Protein AF-A0A2D6AU20-F1 (afdb_monomer_lite)

Radius of gyration: 19.6 Å; chains: 1; bounding box: 45×30×55 Å

Foldseek 3Di:
DKWKWWWFQDPVGIDIATHHPDDDPQWWFKDFPNHGAAIAHLPVCPALLNLLQVLCVLLVVDDPQRLQVVLCVPVVTDMDTGDDDDGHTPDMDIDDDDHHHDDCVSVVVSCVPLAALCVVCVPDQPPDCLCVDHNNVSSNSSNVSNLVNDDPVVNVVNCVVPPDDPRCPCVSPD

pLDDT: mean 92.2, std 5.06, range [63.0, 96.75]

Structure (mmCIF, N/CA/C/O backbone):
data_AF-A0A2D6AU20-F1
#
_entry.id   AF-A0A2D6AU20-F1
#
loop_
_atom_site.group_PDB
_atom_site.id
_atom_site.type_symbol
_atom_site.label_atom_id
_atom_site.label_alt_id
_atom_site.label_comp_id
_atom_site.label_asym_id
_atom_site.label_entity_id
_atom_site.label_seq_id
_atom_site.pdbx_PDB_ins_code
_atom_site.Cartn_x
_atom_site.Cartn_y
_atom_site.Cartn_z
_atom_site.occupancy
_atom_site.B_iso_or_equiv
_atom_site.auth_seq_id
_atom_site.auth_comp_id
_atom_site.auth_asym_id
_atom_site.auth_atom_id
_atom_site.pdbx_PDB_model_num
ATOM 1 N N . MET A 1 1 ? -1.955 -10.077 14.597 1.00 85.56 1 MET A N 1
ATOM 2 C CA . MET A 1 1 ? -1.128 -8.940 15.082 1.00 85.56 1 MET A CA 1
ATOM 3 C C . MET A 1 1 ? -1.717 -8.424 16.388 1.00 85.56 1 MET A C 1
ATOM 5 O O . MET A 1 1 ? -2.920 -8.537 16.599 1.00 85.56 1 MET A O 1
ATOM 9 N N . ASN A 1 2 ? -0.890 -7.884 17.284 1.00 91.31 2 ASN A N 1
ATOM 10 C CA . ASN A 1 2 ? -1.374 -7.278 18.524 1.00 91.31 2 ASN A CA 1
ATOM 11 C C . ASN A 1 2 ? -1.891 -5.861 18.268 1.00 91.31 2 ASN A C 1
ATOM 13 O O . ASN A 1 2 ? -1.165 -5.028 17.734 1.00 91.31 2 ASN A O 1
ATOM 17 N N . TYR A 1 3 ? -3.111 -5.572 18.712 1.00 93.00 3 TYR A N 1
ATOM 18 C CA . TYR A 1 3 ? -3.719 -4.246 18.642 1.00 93.00 3 TYR A CA 1
ATOM 19 C C . TYR A 1 3 ? -4.063 -3.739 20.037 1.00 93.00 3 TYR A C 1
ATOM 21 O O . TYR A 1 3 ? -4.306 -4.507 20.972 1.00 93.00 3 TYR A O 1
ATOM 29 N N . ARG A 1 4 ? -4.105 -2.417 20.190 1.00 93.81 4 ARG A N 1
ATOM 30 C CA . ARG A 1 4 ? -4.535 -1.770 21.425 1.00 93.81 4 ARG A CA 1
ATOM 31 C C . ARG A 1 4 ? -6.020 -1.445 21.329 1.00 93.81 4 ARG A C 1
ATOM 33 O O . ARG A 1 4 ? -6.425 -0.595 20.545 1.00 93.81 4 ARG A O 1
ATOM 40 N N . ILE A 1 5 ? -6.817 -2.063 22.191 1.00 94.44 5 ILE A N 1
ATOM 41 C CA . ILE A 1 5 ? -8.232 -1.732 22.365 1.00 94.44 5 ILE A CA 1
ATOM 42 C C . ILE A 1 5 ? -8.338 -0.751 23.528 1.00 94.44 5 ILE A C 1
ATOM 44 O O . ILE A 1 5 ? -7.941 -1.064 24.654 1.00 94.44 5 ILE A O 1
ATOM 48 N N . SER A 1 6 ? -8.840 0.449 23.253 1.00 94.12 6 SER A N 1
ATOM 49 C CA . SER A 1 6 ? -9.024 1.514 24.240 1.00 94.12 6 SER A CA 1
ATOM 50 C C . SER A 1 6 ? -10.496 1.900 24.331 1.00 94.12 6 SER A C 1
ATOM 52 O O . SER A 1 6 ? -11.136 2.145 23.312 1.00 94.12 6 SER A O 1
ATOM 54 N N . THR A 1 7 ? -11.029 1.989 25.548 1.00 95.75 7 THR A N 1
ATOM 55 C CA . THR A 1 7 ? -12.385 2.495 25.793 1.00 95.75 7 THR A CA 1
ATOM 56 C C . THR A 1 7 ? -12.295 3.940 26.266 1.00 95.75 7 THR A C 1
ATOM 58 O O . THR A 1 7 ? -11.591 4.231 27.236 1.00 95.75 7 THR A O 1
ATOM 61 N N . TYR A 1 8 ? -13.023 4.833 25.605 1.00 95.75 8 TYR A N 1
ATOM 62 C CA . TYR A 1 8 ? -13.099 6.257 25.918 1.00 95.75 8 TYR A CA 1
ATOM 63 C C . TYR A 1 8 ? -14.503 6.629 26.383 1.00 95.75 8 TYR A C 1
ATOM 65 O O . TYR A 1 8 ? -15.485 6.153 25.817 1.00 95.75 8 TYR A O 1
ATOM 73 N N . LEU A 1 9 ? -14.601 7.512 27.373 1.00 95.31 9 LEU A N 1
ATOM 74 C CA . LEU A 1 9 ? -15.821 8.250 27.673 1.00 95.31 9 LEU A CA 1
ATOM 75 C C . LEU A 1 9 ? -15.844 9.519 26.820 1.00 95.31 9 LEU A C 1
ATOM 77 O O . LEU A 1 9 ? -14.945 10.356 26.916 1.00 95.31 9 LEU A O 1
ATOM 81 N N . THR A 1 10 ? -16.866 9.648 25.985 1.00 93.38 10 THR A N 1
ATOM 82 C CA . THR A 1 10 ? -17.105 10.800 25.109 1.00 93.38 10 THR A CA 1
ATOM 83 C C . THR A 1 10 ? -18.430 11.464 25.483 1.00 93.38 10 THR A C 1
ATOM 85 O O . THR A 1 10 ? -19.200 10.912 26.271 1.00 93.38 10 THR A O 1
ATOM 88 N N . LEU A 1 11 ? -18.740 12.621 24.890 1.00 90.56 11 LEU A N 1
ATOM 89 C CA . LEU A 1 11 ? -20.033 13.291 25.099 1.00 90.56 11 LEU A CA 1
ATOM 90 C C . LEU A 1 11 ? -21.235 12.408 24.707 1.00 90.56 11 LEU A C 1
ATOM 92 O O . LEU A 1 11 ? -22.301 12.539 25.295 1.00 90.56 11 LEU A O 1
ATOM 96 N N . GLY A 1 12 ? -21.057 11.491 23.749 1.00 87.94 12 GLY A N 1
ATOM 97 C CA . GLY A 1 12 ? -22.089 10.554 23.290 1.00 87.94 12 GLY A CA 1
ATOM 98 C C . GLY A 1 12 ? -22.112 9.211 24.028 1.00 87.94 12 GLY A C 1
ATOM 99 O O . GLY A 1 12 ? -22.755 8.278 23.558 1.00 87.94 12 GLY A O 1
ATOM 100 N N . GLY A 1 13 ? -21.385 9.080 25.143 1.00 92.56 13 GLY A N 1
ATOM 101 C CA . GLY A 1 13 ? -21.242 7.829 25.888 1.00 92.56 13 GLY A CA 1
ATOM 102 C C . GLY A 1 13 ? -19.893 7.150 25.660 1.00 92.56 13 GLY A C 1
ATOM 103 O O . GLY A 1 13 ? -18.902 7.785 25.282 1.00 92.56 13 GLY A O 1
ATOM 104 N N . THR A 1 14 ? -19.821 5.850 25.942 1.00 93.62 14 THR A N 1
ATOM 105 C CA . THR A 1 14 ? -18.572 5.090 25.832 1.00 93.62 14 THR A CA 1
ATOM 106 C C . THR A 1 14 ? -18.330 4.598 24.414 1.00 93.62 14 THR A C 1
ATOM 108 O O . THR A 1 14 ? -19.202 3.969 23.821 1.00 93.62 14 THR A O 1
ATOM 111 N N . LYS A 1 15 ? -17.118 4.817 23.906 1.00 92.56 15 LYS A N 1
ATOM 112 C CA . LYS A 1 15 ? -16.676 4.371 22.584 1.00 92.56 15 LYS A CA 1
ATOM 113 C C . LYS A 1 15 ? -15.437 3.495 22.709 1.00 92.56 15 LYS A C 1
ATOM 115 O O . LYS A 1 15 ? -14.474 3.877 23.374 1.00 92.56 15 LYS A O 1
ATOM 120 N N . GLU A 1 16 ? -15.447 2.338 22.058 1.00 92.44 16 GLU A N 1
ATOM 121 C CA . GLU A 1 16 ? -14.259 1.497 21.909 1.00 92.44 16 GLU A CA 1
ATOM 122 C C . GLU A 1 16 ? -13.530 1.818 20.606 1.00 92.44 16 GLU A C 1
ATOM 124 O O . GLU A 1 16 ? -14.144 2.098 19.577 1.00 92.44 16 GLU A O 1
ATOM 129 N N . VAL A 1 17 ? -12.202 1.824 20.677 1.00 93.19 17 VAL A N 1
ATOM 130 C CA . VAL A 1 17 ? -11.310 2.189 19.579 1.00 93.19 17 VAL A CA 1
ATOM 131 C C . VAL A 1 17 ? -10.196 1.168 19.493 1.00 93.19 17 VAL A C 1
ATOM 133 O O . VAL A 1 17 ? -9.561 0.856 20.504 1.00 93.19 17 VAL A O 1
ATOM 136 N N . ILE A 1 18 ? -9.938 0.693 18.280 1.00 93.38 18 ILE A N 1
ATOM 137 C CA . ILE A 1 18 ? -8.789 -0.153 17.981 1.00 93.38 18 ILE A CA 1
ATOM 138 C C . ILE A 1 18 ? -7.702 0.744 17.402 1.00 93.38 18 ILE A C 1
ATOM 140 O O . ILE A 1 18 ? -7.940 1.467 16.441 1.00 93.38 18 ILE A O 1
ATOM 144 N N . SER A 1 19 ? -6.520 0.722 18.007 1.00 91.12 19 SER A N 1
ATOM 145 C CA . SER A 1 19 ? -5.350 1.451 17.532 1.00 91.12 19 SER A CA 1
ATOM 146 C C . SER A 1 19 ? -4.153 0.519 17.411 1.00 91.12 19 SER A C 1
ATOM 148 O O . SER A 1 19 ? -4.078 -0.525 18.068 1.00 91.12 19 SER A O 1
ATOM 150 N N . LEU A 1 20 ? -3.165 0.941 16.632 1.00 90.56 20 LEU A N 1
ATOM 151 C CA . LEU A 1 20 ? -1.862 0.293 16.619 1.00 90.56 20 LEU A CA 1
ATOM 152 C C . LEU A 1 20 ? -1.179 0.467 17.993 1.00 90.56 20 LEU A C 1
ATOM 154 O O . LEU A 1 20 ? -1.401 1.487 18.667 1.00 90.56 20 LEU A O 1
ATOM 158 N N . PRO A 1 21 ? -0.398 -0.521 18.472 1.00 83.12 21 PRO A N 1
ATOM 159 C CA . PRO A 1 21 ? 0.345 -0.393 19.726 1.00 83.12 21 PRO A CA 1
ATOM 160 C C . PRO A 1 21 ? 1.381 0.735 19.666 1.00 83.12 21 PRO A C 1
ATOM 162 O O . PRO A 1 21 ? 1.486 1.517 20.618 1.00 8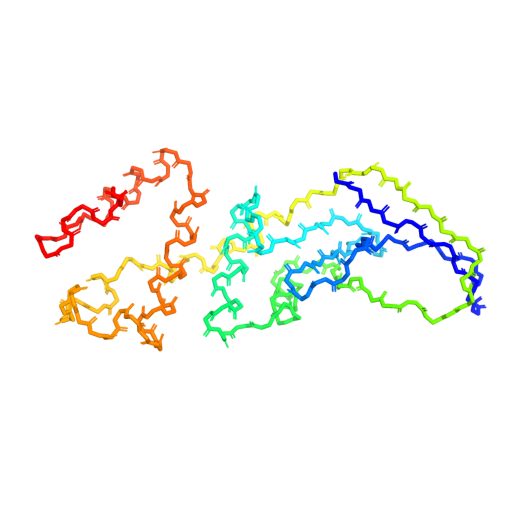3.12 21 PRO A O 1
ATOM 165 N N . ASN A 1 22 ? 2.066 0.845 18.529 1.00 79.44 22 ASN A N 1
ATOM 166 C CA . ASN A 1 22 ? 3.016 1.897 18.197 1.00 79.44 22 ASN A CA 1
ATOM 167 C C . ASN A 1 22 ? 2.491 2.623 16.956 1.00 79.44 22 ASN A C 1
ATOM 169 O O . ASN A 1 22 ? 2.086 1.975 15.997 1.00 79.44 22 ASN A O 1
ATOM 173 N N . SER A 1 23 ? 2.438 3.953 16.990 1.00 67.50 23 SER A N 1
ATOM 174 C CA . SER A 1 23 ? 2.043 4.748 15.828 1.00 67.50 23 SER A CA 1
ATOM 175 C C . SER A 1 23 ? 3.286 5.077 15.007 1.00 67.50 23 SER A C 1
ATOM 177 O O . SER A 1 23 ? 4.007 6.020 15.339 1.00 67.50 23 SER A O 1
ATOM 179 N N . THR A 1 24 ? 3.536 4.305 13.957 1.00 71.81 24 THR A N 1
ATOM 180 C CA . THR A 1 24 ? 4.553 4.620 12.948 1.00 71.81 24 THR A CA 1
ATOM 181 C C . THR A 1 24 ? 3.837 5.167 11.717 1.00 71.81 24 THR A C 1
ATOM 183 O O . THR A 1 24 ? 2.828 4.607 11.291 1.00 71.81 24 THR A O 1
ATOM 186 N N . TYR A 1 25 ? 4.319 6.279 11.156 1.00 79.88 25 TYR A N 1
ATOM 187 C CA . TYR A 1 25 ? 3.833 6.746 9.854 1.00 79.88 25 TYR A CA 1
ATOM 188 C C . TYR A 1 25 ? 4.104 5.650 8.821 1.00 79.88 25 TYR A C 1
ATOM 190 O O . TYR A 1 25 ? 5.251 5.244 8.717 1.00 79.88 25 TYR A O 1
ATOM 198 N N . GLY A 1 26 ? 3.087 5.152 8.114 1.00 87.88 26 GLY A N 1
ATOM 199 C CA . GLY A 1 26 ? 3.206 3.954 7.268 1.00 87.88 26 GLY A CA 1
ATOM 200 C C . GLY A 1 26 ? 2.285 2.794 7.672 1.00 87.88 26 GLY A C 1
ATOM 201 O O . GLY A 1 26 ? 2.199 1.789 6.966 1.00 87.88 26 GLY A O 1
ATOM 202 N N . GLU A 1 27 ? 1.563 2.928 8.785 1.00 92.56 27 GLU A N 1
ATOM 203 C CA . GLU A 1 27 ? 0.564 1.950 9.209 1.00 92.56 27 GLU A CA 1
ATOM 204 C C . GLU A 1 27 ? -0.762 2.621 9.570 1.00 92.56 27 GLU A C 1
ATOM 206 O O . GLU A 1 27 ? -0.802 3.610 10.310 1.00 92.56 27 GLU A O 1
ATOM 211 N N . TRP A 1 28 ? -1.869 2.063 9.075 1.00 94.00 28 TRP A N 1
ATOM 212 C CA . TRP A 1 28 ? -3.198 2.640 9.267 1.00 94.00 28 TRP A CA 1
ATOM 213 C C . TRP A 1 28 ? -4.272 1.583 9.463 1.00 94.00 28 TRP A C 1
ATOM 215 O O . TRP A 1 28 ? -4.310 0.560 8.784 1.00 94.00 28 TRP A O 1
ATOM 225 N N . ILE A 1 29 ? -5.217 1.877 10.353 1.00 94.69 29 ILE A N 1
ATOM 226 C CA . ILE A 1 29 ? -6.466 1.125 10.465 1.00 94.69 29 ILE A CA 1
ATOM 227 C C . ILE A 1 29 ? -7.531 1.877 9.670 1.00 94.69 29 ILE A C 1
ATOM 229 O O . ILE A 1 29 ? -7.796 3.052 9.932 1.00 94.69 29 ILE A O 1
ATOM 233 N N . VAL A 1 30 ? -8.156 1.191 8.719 1.00 95.81 30 VAL A N 1
ATOM 234 C CA . VAL A 1 30 ? -9.279 1.703 7.933 1.00 95.81 30 VAL A CA 1
ATOM 235 C C . VAL A 1 30 ? -10.573 1.158 8.514 1.00 95.81 30 VAL A C 1
ATOM 237 O O . VAL A 1 30 ? -10.733 -0.043 8.759 1.00 95.81 30 VAL A O 1
ATOM 240 N N . LEU A 1 31 ? -11.513 2.064 8.732 1.00 95.31 31 LEU A N 1
ATOM 241 C CA . LEU A 1 31 ? -12.837 1.761 9.236 1.00 95.31 31 LEU A CA 1
ATOM 242 C C . LEU A 1 31 ? -13.805 1.705 8.059 1.00 95.31 31 LEU A C 1
ATOM 244 O O . LEU A 1 31 ? -13.826 2.627 7.248 1.00 95.31 31 LEU A O 1
ATOM 248 N N . MET A 1 32 ? -14.624 0.662 8.008 1.00 94.12 32 MET A N 1
ATOM 249 C CA . MET A 1 32 ? -15.756 0.549 7.095 1.00 94.12 32 MET A CA 1
ATOM 250 C C . MET A 1 32 ? -17.039 0.608 7.912 1.00 94.12 32 MET A C 1
ATOM 252 O O . MET A 1 32 ? -17.186 -0.155 8.867 1.00 94.12 32 MET A O 1
ATOM 256 N N . ASN A 1 33 ? -17.964 1.500 7.548 1.00 92.25 33 ASN A N 1
ATOM 257 C CA . ASN A 1 33 ? -19.217 1.697 8.291 1.00 92.25 33 ASN A CA 1
ATOM 258 C C . ASN A 1 33 ? -18.970 1.840 9.804 1.00 92.25 33 ASN A C 1
ATOM 260 O O . ASN A 1 33 ? -19.551 1.130 10.620 1.00 92.25 33 ASN A O 1
ATOM 264 N N . GLU A 1 34 ? -18.046 2.729 10.168 1.00 88.19 34 GLU A N 1
ATOM 265 C CA . GLU A 1 34 ? -17.613 3.013 11.541 1.00 88.19 34 GLU A CA 1
ATOM 266 C C . GLU A 1 34 ? -16.774 1.936 12.252 1.00 88.19 34 GLU A C 1
ATOM 268 O O . GLU A 1 34 ? -16.180 2.257 13.286 1.00 88.19 34 GLU A O 1
ATOM 273 N N . LEU A 1 35 ? -16.663 0.722 11.706 1.00 90.50 35 LEU A N 1
ATOM 274 C CA . LEU A 1 35 ? -15.993 -0.415 12.341 1.00 90.50 35 LEU A CA 1
ATOM 275 C C . LEU A 1 35 ? -14.608 -0.690 11.736 1.00 90.50 35 LEU A C 1
ATOM 277 O O . LEU A 1 35 ? -14.471 -0.651 10.514 1.00 90.50 35 LEU A O 1
ATOM 281 N N . PRO A 1 36 ? -13.583 -1.019 12.548 1.00 93.38 36 PRO A N 1
ATOM 282 C CA . PRO A 1 36 ? -12.280 -1.453 12.049 1.00 93.38 36 PRO A CA 1
ATOM 283 C C . PRO A 1 36 ? -12.417 -2.648 11.119 1.00 93.38 36 PRO A C 1
ATOM 285 O O . PRO A 1 36 ? -12.935 -3.690 11.521 1.00 93.38 36 PRO A O 1
ATOM 288 N N . LYS A 1 37 ? -11.976 -2.474 9.873 1.00 95.50 37 LYS A N 1
ATOM 289 C CA . LYS A 1 37 ? -12.158 -3.482 8.832 1.00 95.50 37 LYS A CA 1
ATOM 290 C C . LYS A 1 37 ? -10.858 -3.853 8.145 1.00 95.50 37 LYS A C 1
ATOM 292 O O . LYS A 1 37 ? -10.635 -5.046 7.956 1.00 95.50 37 LYS A O 1
ATOM 297 N N . TYR A 1 38 ? -10.017 -2.867 7.831 1.00 95.62 38 TYR A N 1
ATOM 298 C CA . TYR A 1 38 ? -8.751 -3.116 7.151 1.00 95.62 38 TYR A CA 1
ATOM 299 C C . TYR A 1 38 ? -7.554 -2.559 7.906 1.00 95.62 38 TYR A C 1
ATOM 301 O O . TYR A 1 38 ? -7.660 -1.564 8.624 1.00 95.62 38 TYR A O 1
ATOM 309 N N . HIS A 1 39 ? -6.415 -3.210 7.728 1.00 94.12 39 HIS A N 1
ATOM 310 C CA . HIS A 1 39 ? -5.122 -2.774 8.221 1.00 94.12 39 HIS A CA 1
ATOM 311 C C . HIS A 1 39 ? -4.182 -2.624 7.030 1.00 94.12 39 HIS A C 1
ATOM 313 O O . HIS A 1 39 ? -4.006 -3.563 6.264 1.00 94.12 39 HIS A O 1
ATOM 319 N N . ILE A 1 40 ? -3.621 -1.432 6.869 1.00 94.31 40 ILE A N 1
ATOM 320 C CA . ILE A 1 40 ? -2.636 -1.114 5.840 1.00 94.31 40 ILE A CA 1
ATOM 321 C C . ILE A 1 40 ? -1.280 -1.031 6.526 1.00 94.31 40 ILE A C 1
ATOM 323 O O . ILE A 1 40 ? -1.152 -0.290 7.503 1.00 94.31 40 ILE A O 1
ATOM 327 N N . ASN A 1 41 ? -0.287 -1.750 6.007 1.00 92.62 41 ASN A N 1
ATOM 328 C CA . ASN A 1 41 ? 1.091 -1.697 6.495 1.00 92.62 41 ASN A CA 1
ATOM 329 C C . ASN A 1 41 ? 2.070 -1.674 5.315 1.00 92.62 41 ASN A C 1
ATOM 331 O O . ASN A 1 41 ? 2.339 -2.704 4.693 1.00 92.62 41 ASN A O 1
ATOM 335 N N . VAL A 1 42 ? 2.635 -0.497 5.027 1.00 92.00 42 VAL A N 1
ATOM 336 C CA . VAL A 1 42 ? 3.556 -0.327 3.890 1.00 92.00 42 VAL A CA 1
ATOM 337 C C . VAL A 1 42 ? 4.984 -0.808 4.175 1.00 92.00 42 VAL A C 1
ATOM 339 O O . VAL A 1 42 ? 5.808 -0.823 3.267 1.00 92.00 42 VAL A O 1
ATOM 342 N N . PHE A 1 43 ? 5.301 -1.230 5.401 1.00 87.00 43 PHE A N 1
ATOM 343 C CA . PHE A 1 43 ? 6.638 -1.707 5.769 1.00 87.00 43 PHE A CA 1
ATOM 344 C C . PHE A 1 43 ? 6.803 -3.209 5.575 1.00 87.00 43 PHE A C 1
ATOM 346 O O . PHE A 1 43 ? 7.788 -3.650 4.988 1.00 87.00 43 PHE A O 1
ATOM 353 N N . GLU A 1 44 ? 5.841 -3.992 6.063 1.00 80.81 44 GLU A N 1
ATOM 354 C CA . GLU A 1 44 ? 5.871 -5.452 5.941 1.00 80.81 44 GLU A CA 1
ATOM 355 C C . GLU A 1 44 ? 5.336 -5.916 4.577 1.00 80.81 44 GLU A C 1
ATOM 357 O O . GLU A 1 44 ? 5.655 -7.020 4.138 1.00 80.81 44 GLU A O 1
ATOM 362 N N . THR A 1 45 ? 4.564 -5.068 3.874 1.00 71.88 45 THR A N 1
ATOM 363 C CA . THR A 1 45 ? 3.944 -5.362 2.564 1.00 71.88 45 THR A CA 1
ATOM 364 C C . THR A 1 45 ? 3.320 -6.760 2.520 1.00 71.88 45 THR A C 1
ATOM 366 O O . THR A 1 45 ? 3.597 -7.565 1.635 1.00 71.88 45 THR A O 1
ATOM 369 N N . ALA A 1 46 ? 2.479 -7.065 3.513 1.00 75.19 46 ALA A N 1
ATOM 370 C CA . ALA A 1 46 ? 1.875 -8.387 3.686 1.00 75.19 46 ALA A CA 1
ATOM 371 C C . ALA A 1 46 ? 0.847 -8.739 2.590 1.00 75.19 46 ALA A C 1
ATOM 373 O O . ALA A 1 46 ? 0.387 -9.880 2.507 1.00 75.19 46 ALA A O 1
ATOM 374 N N . SER A 1 47 ? 0.469 -7.770 1.751 1.00 91.62 47 SER A N 1
ATOM 375 C CA . SER A 1 47 ? -0.480 -7.935 0.654 1.00 91.62 47 SER A CA 1
ATOM 376 C C . SER A 1 47 ? -0.104 -7.112 -0.583 1.00 91.62 47 SER A C 1
ATOM 378 O O . SER A 1 47 ? 0.623 -6.121 -0.504 1.00 91.62 47 SER A O 1
ATOM 380 N N . LYS A 1 48 ? -0.677 -7.477 -1.738 1.00 93.56 48 LYS A N 1
ATOM 381 C CA . LYS A 1 48 ? -0.587 -6.679 -2.977 1.00 93.56 48 LYS A CA 1
ATOM 382 C C . LYS A 1 48 ? -1.082 -5.251 -2.796 1.00 93.56 48 LYS A C 1
ATOM 384 O O . LYS A 1 48 ? -0.506 -4.318 -3.341 1.00 93.56 48 LYS A O 1
ATOM 389 N N . SER A 1 49 ? -2.141 -5.087 -2.013 1.00 95.31 49 SER A N 1
ATOM 390 C CA . SER A 1 49 ? -2.704 -3.780 -1.698 1.00 95.31 49 SER A CA 1
ATOM 391 C C . SER A 1 49 ? -1.703 -2.908 -0.952 1.00 95.31 49 SER A C 1
ATOM 393 O O . SER A 1 49 ? -1.515 -1.753 -1.321 1.00 95.31 49 SER A O 1
ATOM 395 N N . ASP A 1 50 ? -1.015 -3.469 0.045 1.00 95.25 50 ASP A N 1
ATOM 396 C CA . ASP A 1 50 ? 0.026 -2.751 0.784 1.00 95.25 50 ASP A CA 1
ATOM 397 C C . ASP A 1 50 ? 1.185 -2.346 -0.133 1.00 95.25 50 ASP A C 1
ATOM 399 O O . ASP A 1 50 ? 1.683 -1.229 -0.028 1.00 95.25 50 ASP A O 1
ATOM 403 N N . ALA A 1 51 ? 1.581 -3.220 -1.064 1.00 94.69 51 ALA A N 1
ATOM 404 C CA . ALA A 1 51 ? 2.633 -2.927 -2.034 1.00 94.69 51 ALA A CA 1
ATOM 405 C C . ALA A 1 51 ? 2.255 -1.790 -3.003 1.00 94.69 51 ALA A C 1
ATOM 407 O O . ALA A 1 51 ? 3.079 -0.914 -3.270 1.00 94.69 51 ALA A O 1
ATOM 408 N N . ILE A 1 52 ? 1.007 -1.758 -3.485 1.00 94.94 52 ILE A N 1
ATOM 409 C CA . ILE A 1 52 ? 0.502 -0.656 -4.320 1.00 94.94 52 ILE A CA 1
ATOM 410 C C . ILE A 1 52 ? 0.478 0.647 -3.525 1.00 94.94 52 ILE A C 1
ATOM 412 O O . ILE A 1 52 ? 1.012 1.656 -3.983 1.00 94.94 52 ILE A O 1
ATOM 416 N N . ILE A 1 53 ? -0.108 0.627 -2.324 1.00 95.69 53 ILE A N 1
ATOM 417 C CA . ILE A 1 53 ? -0.210 1.816 -1.470 1.00 95.69 53 ILE A CA 1
ATOM 418 C C . ILE A 1 53 ? 1.184 2.350 -1.136 1.00 95.69 53 ILE A C 1
ATOM 420 O O . ILE A 1 53 ? 1.405 3.557 -1.204 1.00 95.69 53 ILE A O 1
ATOM 424 N N . ARG A 1 54 ? 2.141 1.463 -0.840 1.00 94.88 54 ARG A N 1
ATOM 425 C CA . ARG A 1 54 ? 3.543 1.832 -0.635 1.00 94.88 54 ARG A CA 1
ATOM 426 C C . ARG A 1 54 ? 4.104 2.575 -1.843 1.00 94.88 54 ARG A C 1
ATOM 428 O O . ARG A 1 54 ? 4.624 3.671 -1.676 1.00 94.88 54 ARG A O 1
ATOM 435 N N . GLY A 1 55 ? 3.964 2.015 -3.046 1.00 93.38 55 GLY A N 1
ATOM 436 C CA . GLY A 1 55 ? 4.455 2.642 -4.276 1.00 93.38 55 GLY A CA 1
ATOM 437 C C . GLY A 1 55 ? 3.837 4.019 -4.546 1.00 93.38 55 GLY A C 1
ATOM 438 O O . GLY A 1 55 ? 4.545 4.943 -4.942 1.00 93.38 55 GLY A O 1
ATOM 439 N N . LEU A 1 56 ? 2.539 4.190 -4.281 1.00 93.69 56 LEU A N 1
ATOM 440 C CA . LEU A 1 56 ? 1.838 5.475 -4.435 1.00 93.69 56 LEU A CA 1
ATOM 441 C C . LEU A 1 56 ? 2.299 6.533 -3.420 1.00 93.69 56 LEU A C 1
ATOM 443 O O . LEU A 1 56 ? 2.412 7.710 -3.760 1.00 93.69 56 LEU A O 1
ATOM 447 N N . ILE A 1 57 ? 2.574 6.123 -2.179 1.00 93.88 57 ILE A N 1
ATOM 448 C CA . ILE A 1 57 ? 3.044 7.031 -1.125 1.00 93.88 57 ILE A CA 1
ATOM 449 C C . ILE A 1 57 ? 4.517 7.399 -1.336 1.00 93.88 57 ILE A C 1
ATOM 451 O O . ILE A 1 57 ? 4.873 8.572 -1.254 1.00 93.88 57 ILE A O 1
ATOM 455 N N . GLU A 1 58 ? 5.382 6.424 -1.629 1.00 91.62 58 GLU A N 1
ATOM 456 C CA . GLU A 1 58 ? 6.825 6.656 -1.790 1.00 91.62 58 GLU A CA 1
ATOM 457 C C . GLU A 1 58 ? 7.175 7.427 -3.070 1.00 91.62 58 GLU A C 1
ATOM 459 O O . GLU A 1 58 ? 8.140 8.192 -3.081 1.00 91.62 58 GLU A O 1
ATOM 464 N N . SER A 1 59 ? 6.369 7.298 -4.129 1.00 87.31 59 SER A N 1
ATOM 465 C CA . SER A 1 59 ? 6.489 8.155 -5.319 1.00 87.31 59 SER A CA 1
ATOM 466 C C . SER A 1 59 ? 6.110 9.616 -5.047 1.00 87.31 59 SER A C 1
ATOM 468 O O . SER A 1 59 ? 6.444 10.499 -5.834 1.00 87.31 59 SER A O 1
ATOM 470 N N . GLY A 1 60 ? 5.430 9.898 -3.929 1.00 85.94 60 GLY A N 1
ATOM 471 C CA . GLY A 1 60 ? 4.892 11.220 -3.618 1.00 85.94 60 GLY A CA 1
ATOM 472 C C . GLY A 1 60 ? 3.673 11.602 -4.464 1.00 85.94 60 GLY A C 1
ATOM 473 O O . GLY A 1 60 ? 3.228 12.747 -4.390 1.00 85.94 60 GLY A O 1
ATOM 474 N N . GLU A 1 61 ? 3.124 10.669 -5.250 1.00 84.69 61 GLU A N 1
ATOM 475 C CA . GLU A 1 61 ? 1.926 10.888 -6.067 1.00 84.69 61 GLU A CA 1
ATOM 476 C C . GLU A 1 61 ? 0.678 11.063 -5.196 1.00 84.69 61 GLU A C 1
ATOM 478 O O . GLU A 1 61 ? -0.196 11.878 -5.502 1.00 84.69 61 GLU A O 1
ATOM 483 N N . MET A 1 62 ? 0.590 10.307 -4.097 1.00 92.25 62 MET A N 1
ATOM 484 C CA . MET A 1 62 ? -0.590 10.291 -3.241 1.00 92.25 62 MET A CA 1
ATOM 485 C C . MET A 1 62 ? -0.243 10.250 -1.757 1.00 92.25 62 MET A C 1
ATOM 487 O O . MET A 1 62 ? 0.746 9.661 -1.332 1.00 92.25 62 MET A O 1
ATOM 491 N N . THR A 1 63 ? -1.129 10.814 -0.939 1.00 95.38 63 THR A N 1
ATOM 492 C CA . THR A 1 63 ? -1.176 10.509 0.494 1.00 95.38 63 THR A CA 1
ATOM 493 C C . THR A 1 63 ? -2.196 9.407 0.755 1.00 95.38 63 THR A C 1
ATOM 495 O O . THR A 1 63 ? -3.089 9.159 -0.062 1.00 95.38 63 THR A O 1
ATOM 498 N N . ILE A 1 64 ? -2.120 8.771 1.924 1.00 95.06 64 ILE A N 1
ATOM 499 C CA . ILE A 1 64 ? -3.114 7.775 2.328 1.00 95.06 64 ILE A CA 1
ATOM 500 C C . ILE A 1 64 ? -4.538 8.358 2.361 1.00 95.06 64 ILE A C 1
ATOM 502 O O . ILE A 1 64 ? -5.494 7.686 1.982 1.00 95.06 64 ILE A O 1
ATOM 506 N N . GLU A 1 65 ? -4.699 9.624 2.752 1.00 95.31 65 GLU A N 1
ATOM 507 C CA . GLU A 1 65 ? -5.989 10.318 2.754 1.00 95.31 65 GLU A CA 1
ATOM 508 C C . GLU A 1 65 ? -6.554 10.461 1.337 1.00 95.31 65 GLU A C 1
ATOM 510 O O . GLU A 1 65 ? -7.750 10.233 1.130 1.00 95.31 65 GLU A O 1
ATOM 515 N N . ASN A 1 66 ? -5.701 10.789 0.360 1.00 96.19 66 ASN A N 1
ATOM 516 C CA . ASN A 1 66 ? -6.101 10.884 -1.041 1.00 96.19 66 ASN A CA 1
ATOM 517 C C . ASN A 1 66 ? -6.517 9.512 -1.583 1.00 96.19 66 ASN A C 1
ATOM 519 O O . ASN A 1 66 ? -7.587 9.411 -2.176 1.00 96.19 66 ASN A O 1
ATOM 523 N N . ILE A 1 67 ? -5.745 8.454 -1.299 1.00 96.19 67 ILE A N 1
ATOM 524 C CA . ILE A 1 67 ? -6.070 7.075 -1.710 1.00 96.19 67 ILE A CA 1
ATOM 525 C C . ILE A 1 67 ? -7.449 6.667 -1.175 1.00 96.19 67 ILE A C 1
ATOM 527 O O . ILE A 1 67 ? -8.313 6.223 -1.928 1.00 96.19 67 ILE A O 1
ATOM 531 N N . ILE A 1 68 ? -7.704 6.864 0.124 1.00 96.75 68 ILE A N 1
ATOM 532 C CA . ILE A 1 68 ? -9.005 6.530 0.723 1.00 96.75 68 ILE A CA 1
ATOM 533 C C . ILE A 1 68 ? -10.138 7.356 0.099 1.00 96.75 68 ILE A C 1
ATOM 535 O O . ILE A 1 68 ? -11.215 6.819 -0.161 1.00 96.75 68 ILE A O 1
ATOM 539 N N . THR A 1 69 ? -9.904 8.641 -0.173 1.00 95.75 69 THR A N 1
ATOM 540 C CA . THR A 1 69 ? -10.897 9.528 -0.799 1.00 95.75 69 THR A CA 1
ATOM 541 C C . THR A 1 69 ? -11.260 9.074 -2.214 1.00 95.75 69 THR A C 1
ATOM 543 O O . THR A 1 69 ? -12.441 9.064 -2.570 1.00 95.75 69 THR A O 1
ATOM 546 N N . GLU A 1 70 ? -10.276 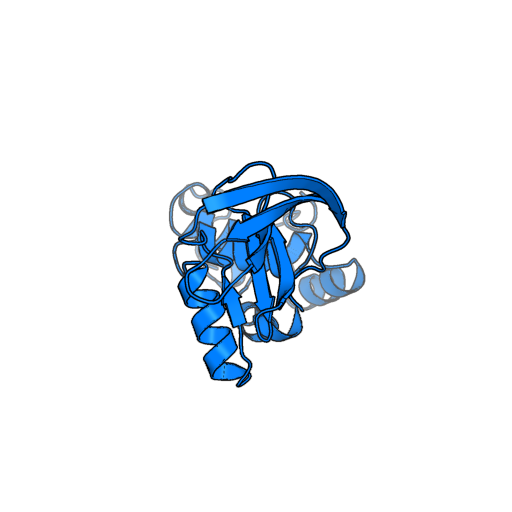8.666 -3.017 1.00 94.75 70 GLU A N 1
ATOM 547 C CA . GLU A 1 70 ? -10.520 8.157 -4.369 1.00 94.75 70 GLU A CA 1
ATOM 548 C C . GLU A 1 70 ? -11.306 6.845 -4.356 1.00 94.75 70 GLU A C 1
ATOM 550 O O . GLU A 1 70 ? -12.293 6.726 -5.084 1.00 94.75 70 GLU A O 1
ATOM 555 N N . ILE A 1 71 ? -10.961 5.914 -3.462 1.00 94.94 71 ILE A N 1
ATOM 556 C CA . ILE A 1 71 ? -11.689 4.645 -3.308 1.00 94.94 71 ILE A CA 1
ATOM 557 C C . ILE A 1 71 ? -13.157 4.893 -2.930 1.00 94.94 71 ILE A C 1
ATOM 559 O O . ILE A 1 71 ? -14.060 4.304 -3.523 1.00 94.94 71 ILE A O 1
ATOM 563 N N . ILE A 1 72 ? -13.421 5.790 -1.970 1.00 95.06 72 ILE A N 1
ATOM 564 C CA . ILE A 1 72 ? -14.792 6.159 -1.570 1.00 95.06 72 ILE A CA 1
ATOM 565 C C . ILE A 1 72 ? -15.587 6.674 -2.774 1.00 95.06 72 ILE A C 1
ATOM 567 O O . ILE A 1 72 ? -16.744 6.293 -2.960 1.00 95.06 72 ILE A O 1
ATOM 571 N N . LYS A 1 73 ? -14.967 7.527 -3.597 1.00 93.25 73 LYS A N 1
ATOM 572 C CA . LYS A 1 73 ? -15.594 8.127 -4.779 1.00 93.25 73 LYS A CA 1
ATOM 573 C C . LYS A 1 73 ? -15.915 7.092 -5.859 1.00 93.25 73 LYS A C 1
ATOM 575 O O . LYS A 1 73 ? -16.964 7.195 -6.487 1.00 93.25 73 LYS A O 1
ATOM 580 N N . GLN A 1 74 ? -15.015 6.142 -6.098 1.00 91.56 74 GLN A N 1
ATOM 581 C CA . GLN A 1 74 ? -15.167 5.135 -7.150 1.00 91.56 74 GLN A CA 1
ATOM 582 C C . GLN A 1 74 ? -16.196 4.062 -6.783 1.00 91.56 74 GLN A C 1
ATOM 584 O O . GLN A 1 74 ? -17.041 3.708 -7.600 1.00 91.56 74 GLN A O 1
ATOM 589 N N . GLU A 1 75 ? -16.148 3.575 -5.544 1.00 90.81 75 GLU A N 1
ATOM 590 C CA . GLU A 1 75 ? -16.886 2.377 -5.122 1.00 90.81 75 GLU A CA 1
ATOM 591 C C . GLU A 1 75 ? -18.176 2.706 -4.355 1.00 90.81 75 GLU A C 1
ATOM 593 O O . GLU A 1 75 ? -18.959 1.813 -4.036 1.00 90.81 75 GLU A O 1
ATOM 598 N N . ASN A 1 76 ? -18.421 3.989 -4.060 1.00 89.69 76 ASN A N 1
ATOM 599 C CA . ASN A 1 76 ? -19.572 4.462 -3.285 1.00 89.69 76 ASN A CA 1
ATOM 600 C C . ASN A 1 76 ? -19.717 3.732 -1.930 1.00 89.69 76 ASN A C 1
ATOM 602 O O . ASN A 1 76 ? -20.806 3.317 -1.524 1.00 89.69 76 ASN A O 1
ATOM 606 N N . ILE A 1 7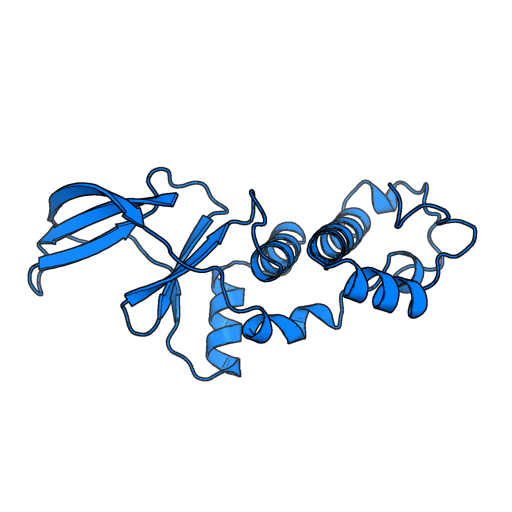7 ? -18.593 3.561 -1.229 1.00 91.75 77 ILE A N 1
ATOM 607 C CA . ILE A 1 77 ? -18.501 2.899 0.080 1.00 91.75 77 ILE A CA 1
ATOM 608 C C . ILE A 1 77 ? -18.120 3.888 1.185 1.00 91.75 77 ILE A C 1
ATOM 610 O O . ILE A 1 77 ? -17.449 4.887 0.944 1.00 91.75 77 ILE A O 1
ATOM 614 N N . SER A 1 78 ? -18.507 3.594 2.429 1.00 92.75 78 SER A N 1
ATOM 615 C CA . SER A 1 78 ? -18.104 4.391 3.592 1.00 92.75 78 SER A CA 1
ATOM 616 C C . SER A 1 78 ? -16.794 3.864 4.172 1.00 92.75 78 SER A C 1
ATOM 618 O O . SER A 1 78 ? -16.789 2.858 4.888 1.00 92.75 78 SER A O 1
ATOM 620 N N . LEU A 1 79 ? -15.693 4.556 3.870 1.00 95.62 79 LEU A N 1
ATOM 621 C CA . LEU A 1 79 ? -14.384 4.328 4.479 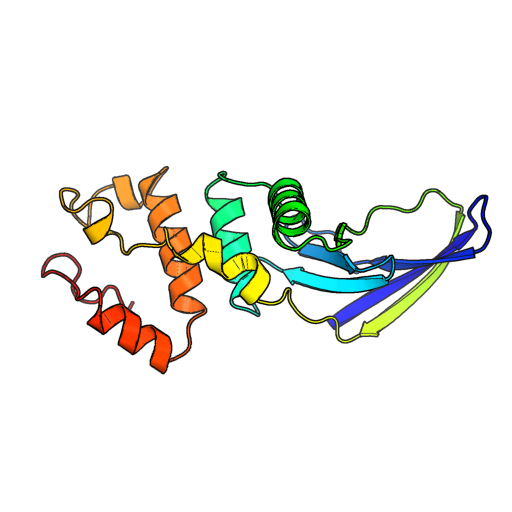1.00 95.62 79 LEU A CA 1
ATOM 622 C C . LEU A 1 79 ? -13.908 5.564 5.241 1.00 95.62 79 LEU A C 1
ATOM 624 O O . LEU A 1 79 ? -14.279 6.694 4.930 1.00 95.62 79 LEU A O 1
ATOM 628 N N . ARG A 1 80 ? -13.055 5.350 6.239 1.00 94.94 80 ARG A N 1
ATOM 629 C CA . ARG A 1 80 ? -12.307 6.419 6.914 1.00 94.94 80 ARG A CA 1
ATOM 630 C C . ARG A 1 80 ? -11.057 5.868 7.579 1.00 94.94 80 ARG A C 1
ATOM 632 O O . ARG A 1 80 ? -11.037 4.716 8.008 1.00 94.94 80 ARG A O 1
ATOM 639 N N . LEU A 1 81 ? -10.050 6.712 7.751 1.00 94.31 81 LEU A N 1
ATOM 640 C CA . LEU A 1 81 ? -8.905 6.385 8.592 1.00 94.31 81 LEU A CA 1
ATOM 641 C C . LEU A 1 81 ? -9.291 6.488 10.069 1.00 94.31 81 LEU A C 1
ATOM 643 O O . LEU A 1 81 ? -10.009 7.400 10.485 1.00 94.31 81 LEU A O 1
ATOM 647 N N . GLN A 1 82 ? -8.817 5.538 10.869 1.00 92.19 82 GLN A N 1
ATOM 648 C CA . GLN A 1 82 ? -8.950 5.591 12.316 1.00 92.19 82 GLN A CA 1
ATOM 649 C C . GLN A 1 82 ? -8.196 6.813 12.848 1.00 92.19 82 GLN A C 1
ATOM 651 O O . GLN A 1 82 ? -6.976 6.905 12.738 1.00 92.19 82 GLN A O 1
ATOM 656 N N . SER A 1 83 ? -8.927 7.731 13.472 1.00 86.31 83 SER A N 1
ATOM 657 C CA . SER A 1 83 ? -8.372 8.926 14.105 1.00 86.31 83 SER A CA 1
ATOM 658 C C . SER A 1 83 ? -8.341 8.801 15.627 1.00 86.31 83 SER A C 1
ATOM 660 O O . SER A 1 83 ? -8.903 7.870 16.223 1.00 86.31 83 SER A O 1
ATOM 662 N N . THR A 1 84 ? -7.665 9.751 16.270 1.00 82.06 84 THR A N 1
ATOM 663 C CA . THR A 1 84 ? -7.703 9.906 17.722 1.00 82.06 84 THR A CA 1
ATOM 664 C C . THR A 1 84 ? -9.117 10.261 18.177 1.00 82.06 84 THR A C 1
ATOM 666 O O . THR A 1 84 ? -9.840 11.022 17.534 1.00 82.06 84 THR A O 1
ATOM 669 N N . VAL A 1 85 ? -9.534 9.690 19.307 1.00 86.38 85 VAL A N 1
ATOM 670 C CA . VAL A 1 85 ? -10.835 9.999 19.902 1.00 86.38 85 VAL A CA 1
ATOM 671 C C . VAL A 1 85 ? -10.678 11.093 20.941 1.00 86.38 85 VAL A C 1
ATOM 673 O O . VAL A 1 85 ? -9.867 10.979 21.858 1.00 86.38 85 VAL A O 1
ATOM 676 N N . ASN A 1 86 ? -11.497 12.135 20.807 1.00 86.81 86 ASN A N 1
ATOM 677 C CA . ASN A 1 86 ? -11.625 13.174 21.814 1.00 86.81 86 ASN A CA 1
ATOM 678 C C . ASN A 1 86 ? -12.507 12.665 22.967 1.00 86.81 86 ASN A C 1
ATOM 680 O O . ASN A 1 86 ? -13.719 12.501 22.811 1.00 86.81 86 ASN A O 1
ATOM 684 N N . GLY A 1 87 ? -11.891 12.357 24.106 1.00 90.81 87 GLY A N 1
ATOM 685 C CA . GLY A 1 87 ? -12.573 11.823 25.281 1.00 90.81 87 GLY A CA 1
ATOM 686 C C . GLY A 1 87 ? -11.602 11.365 26.366 1.00 90.81 87 GLY A C 1
ATOM 687 O O . GLY A 1 87 ? -10.388 11.320 26.165 1.00 90.81 87 GLY A O 1
ATOM 688 N N . ILE A 1 88 ? -12.141 10.991 27.525 1.00 93.69 88 ILE A N 1
ATOM 689 C CA . ILE A 1 88 ? -11.342 10.496 28.652 1.00 93.69 88 ILE A CA 1
ATOM 690 C C . ILE A 1 88 ? -11.120 8.997 28.468 1.00 93.69 88 ILE A C 1
ATOM 692 O O . ILE A 1 88 ? -12.076 8.221 28.423 1.00 93.69 88 ILE A O 1
ATOM 696 N N . LYS A 1 89 ? -9.859 8.572 28.368 1.00 95.56 89 LYS A N 1
ATOM 697 C CA . LYS A 1 89 ? -9.514 7.151 28.279 1.00 95.56 89 LYS A CA 1
ATOM 698 C C . LYS A 1 89 ? -9.810 6.460 29.612 1.00 95.56 89 LYS A C 1
ATOM 700 O O . LYS A 1 89 ? -9.182 6.770 30.616 1.00 95.56 89 LYS A O 1
ATOM 705 N N . LEU A 1 90 ? -10.742 5.510 29.605 1.00 95.94 90 LEU A N 1
ATOM 706 C CA . LEU A 1 90 ? -11.149 4.758 30.795 1.00 95.94 90 LEU A CA 1
ATOM 707 C C . LEU A 1 90 ? -10.276 3.522 31.016 1.00 95.94 90 LEU A C 1
ATOM 709 O O . LEU A 1 90 ? -9.854 3.240 32.132 1.00 95.94 90 LEU A O 1
ATOM 713 N N . LYS A 1 91 ? -10.019 2.761 29.945 1.00 95.75 91 LYS A N 1
ATOM 714 C CA . LYS A 1 91 ? -9.221 1.528 29.992 1.00 95.75 91 LYS A CA 1
ATOM 715 C C . LYS A 1 91 ? -8.528 1.249 28.665 1.00 95.75 91 LYS A C 1
ATOM 717 O O . LYS A 1 91 ? -8.938 1.742 27.614 1.00 95.75 91 LYS A O 1
ATOM 722 N N . SER A 1 92 ? -7.473 0.443 28.729 1.00 94.69 92 SER A N 1
ATOM 723 C CA . SER A 1 92 ? -6.720 -0.050 27.577 1.00 94.69 92 SER A CA 1
ATOM 724 C C . SER A 1 92 ? -6.346 -1.506 27.796 1.00 94.69 92 SER A C 1
ATOM 726 O O . SER A 1 92 ? -5.931 -1.857 28.896 1.00 94.69 92 SER A O 1
ATOM 728 N N . LYS A 1 93 ? -6.391 -2.316 26.742 1.00 95.81 93 LYS A N 1
ATOM 729 C CA . LYS A 1 93 ? -5.758 -3.638 26.716 1.00 95.81 93 LYS A CA 1
ATOM 730 C C . LYS A 1 93 ? -5.073 -3.877 25.378 1.00 95.81 93 LYS A C 1
ATOM 732 O O . LYS A 1 93 ? -5.485 -3.309 24.368 1.00 95.81 93 LYS A O 1
ATOM 737 N N . ILE A 1 94 ? -4.031 -4.699 25.389 1.00 96.00 94 ILE A N 1
ATOM 738 C CA . ILE A 1 94 ? -3.465 -5.270 24.167 1.00 96.00 94 ILE A CA 1
ATOM 739 C C . ILE A 1 94 ? -4.187 -6.589 23.923 1.00 96.00 94 ILE A C 1
ATOM 741 O O . ILE A 1 94 ? -4.386 -7.366 24.855 1.00 96.00 94 ILE A O 1
ATOM 745 N N . GLN A 1 95 ? -4.620 -6.803 22.690 1.00 94.38 95 GLN A N 1
ATOM 746 C CA . GLN A 1 95 ? -5.285 -8.023 22.277 1.00 94.38 95 GLN A CA 1
ATOM 747 C C . GLN A 1 95 ? -4.831 -8.392 20.870 1.00 94.38 95 GLN A C 1
ATOM 749 O O . GLN A 1 95 ? -4.741 -7.532 19.993 1.00 94.38 95 GLN A O 1
ATOM 754 N N . GLU A 1 96 ? -4.569 -9.674 20.660 1.00 94.00 96 GLU A N 1
ATOM 755 C CA . GLU A 1 96 ? -4.338 -10.204 19.328 1.00 94.00 96 GLU A CA 1
ATOM 756 C C . GLU A 1 96 ? -5.650 -10.208 18.542 1.00 94.00 96 GLU A C 1
ATOM 758 O O . GLU A 1 96 ? -6.664 -10.736 19.004 1.00 94.00 96 GLU A O 1
ATOM 763 N N . LEU A 1 97 ? -5.630 -9.578 17.368 1.00 91.38 97 LEU A N 1
ATOM 764 C CA . LEU A 1 97 ? -6.743 -9.566 16.427 1.00 91.38 97 LEU A CA 1
ATOM 765 C C . LEU A 1 97 ? -6.224 -9.877 15.021 1.00 91.38 97 LEU A C 1
ATOM 767 O O . LEU A 1 97 ? -5.044 -9.673 14.702 1.00 91.38 97 LEU A O 1
ATOM 771 N N . THR A 1 98 ? -7.148 -10.314 14.175 1.00 91.19 98 THR A N 1
ATOM 772 C CA . THR A 1 98 ? -6.944 -10.423 12.733 1.00 91.19 98 THR A CA 1
ATOM 773 C C . THR A 1 98 ? -7.754 -9.321 12.073 1.00 91.19 98 THR A C 1
ATOM 775 O O . THR A 1 98 ? -8.982 -9.353 12.097 1.00 91.19 98 THR A O 1
ATOM 778 N N . ILE A 1 99 ? -7.059 -8.326 11.529 1.00 92.62 99 ILE A N 1
ATOM 779 C CA . ILE A 1 99 ? -7.640 -7.306 10.660 1.00 92.62 99 ILE A CA 1
ATOM 780 C C . ILE A 1 99 ? -7.037 -7.545 9.282 1.00 92.62 99 ILE A C 1
ATOM 782 O O . ILE A 1 99 ? -5.819 -7.654 9.151 1.00 92.62 99 ILE A O 1
ATOM 786 N N . GLU A 1 100 ? -7.893 -7.698 8.282 1.00 93.75 100 GLU A N 1
ATOM 787 C CA . GLU A 1 100 ? -7.476 -8.061 6.929 1.00 93.75 100 GLU A CA 1
ATOM 788 C C . GLU A 1 100 ? -6.808 -6.874 6.219 1.00 93.75 100 GLU A C 1
ATOM 790 O O . GLU A 1 100 ? -7.099 -5.721 6.544 1.00 93.75 100 GLU A O 1
ATOM 795 N N . PRO A 1 101 ? -5.931 -7.114 5.233 1.00 94.75 101 PRO A N 1
ATOM 796 C CA . PRO A 1 101 ? -5.471 -6.050 4.354 1.00 94.75 101 PRO A CA 1
ATOM 797 C C . PRO A 1 101 ? -6.627 -5.470 3.529 1.00 94.75 101 PRO A C 1
ATOM 799 O O . PRO A 1 101 ? -7.681 -6.091 3.361 1.00 94.75 101 PRO A O 1
ATOM 802 N N . MET A 1 102 ? -6.414 -4.278 2.970 1.00 94.75 102 MET A N 1
ATOM 803 C CA . MET A 1 102 ? -7.345 -3.706 1.994 1.00 94.75 102 MET A CA 1
ATOM 804 C C . MET A 1 102 ? -7.558 -4.678 0.816 1.00 94.75 102 MET A C 1
ATOM 806 O O . MET A 1 102 ? -6.587 -5.264 0.332 1.00 94.75 102 MET A O 1
ATOM 810 N N . PRO A 1 103 ? -8.787 -4.856 0.300 1.00 95.06 103 PRO A N 1
ATOM 811 C CA . PRO A 1 103 ? -9.025 -5.692 -0.870 1.00 95.06 103 PRO A CA 1
ATOM 812 C C . PRO A 1 103 ? -8.331 -5.125 -2.112 1.00 95.06 103 PRO A C 1
ATOM 814 O O . PRO A 1 103 ? -8.559 -3.973 -2.473 1.00 95.06 103 PRO A O 1
ATOM 817 N N . PHE A 1 104 ? -7.548 -5.959 -2.803 1.00 94.31 104 PHE A N 1
ATOM 818 C CA . PHE A 1 104 ? -6.801 -5.566 -4.008 1.00 94.31 104 PHE A CA 1
ATOM 819 C C . PHE A 1 104 ? -7.690 -4.959 -5.096 1.00 94.31 104 PHE A C 1
ATOM 821 O O . PHE A 1 104 ? -7.300 -3.995 -5.741 1.00 94.31 104 PHE A O 1
ATOM 828 N N . LYS A 1 105 ? -8.919 -5.467 -5.243 1.00 94.50 105 LYS A N 1
ATOM 829 C CA . LYS A 1 105 ? -9.894 -4.975 -6.224 1.00 94.50 105 LYS A CA 1
ATOM 830 C C . LYS A 1 105 ? -10.143 -3.462 -6.126 1.00 94.50 105 LYS A C 1
ATOM 832 O O . LYS A 1 105 ? -10.331 -2.818 -7.146 1.00 94.50 105 LYS A O 1
ATOM 837 N N . LEU A 1 106 ? -10.100 -2.886 -4.920 1.00 94.62 106 LEU A N 1
ATOM 838 C CA . LEU A 1 106 ? -10.298 -1.442 -4.721 1.00 94.62 106 LEU A CA 1
ATOM 839 C C . LEU A 1 106 ? -9.134 -0.601 -5.276 1.00 94.62 106 LEU A C 1
ATOM 841 O O . LEU A 1 106 ? -9.272 0.603 -5.453 1.00 94.62 106 LEU A O 1
ATOM 845 N N . LEU A 1 107 ? -7.982 -1.227 -5.517 1.00 94.00 107 LEU A N 1
ATOM 846 C CA . LEU A 1 107 ? -6.736 -0.593 -5.949 1.00 94.00 107 LEU A CA 1
ATOM 847 C C . LEU A 1 107 ? -6.300 -1.038 -7.349 1.00 94.00 107 LEU A C 1
ATOM 849 O O . LEU A 1 107 ? -5.287 -0.562 -7.851 1.00 94.00 107 LEU A O 1
ATOM 853 N N . GLU A 1 108 ? -7.044 -1.946 -7.982 1.00 91.88 108 GLU A N 1
ATOM 854 C CA . GLU A 1 108 ? -6.669 -2.579 -9.250 1.00 91.88 108 GLU A CA 1
ATOM 855 C C . GLU A 1 108 ? -6.431 -1.546 -10.361 1.00 91.88 108 GLU A C 1
ATOM 857 O O . GLU A 1 108 ? -5.521 -1.692 -11.171 1.00 91.88 108 GLU A O 1
ATOM 862 N N . HIS A 1 109 ? -7.174 -0.437 -10.351 1.00 91.44 109 HIS A N 1
ATOM 863 C CA . HIS A 1 109 ? -7.016 0.626 -11.339 1.00 91.44 109 HIS A CA 1
ATOM 864 C C . HIS A 1 109 ? -5.651 1.342 -11.276 1.00 91.44 109 HIS A C 1
ATOM 866 O O . HIS A 1 109 ? -5.192 1.816 -12.312 1.00 91.44 109 HIS A O 1
ATOM 872 N N . TYR A 1 110 ? -4.973 1.377 -10.119 1.00 91.75 110 TYR A N 1
ATOM 873 C CA . TYR A 1 110 ? -3.638 1.986 -9.973 1.00 91.75 110 TYR A CA 1
ATOM 874 C C . TYR A 1 110 ? -2.514 1.161 -10.604 1.00 91.75 110 TYR A C 1
ATOM 876 O O . TYR A 1 110 ? -1.382 1.639 -10.717 1.00 91.75 110 TYR A O 1
ATOM 884 N N . VAL A 1 111 ? -2.806 -0.089 -10.965 1.00 90.81 111 VAL A N 1
ATOM 885 C CA . VAL A 1 111 ? -1.837 -1.033 -11.527 1.00 90.81 111 VAL A CA 1
ATOM 886 C C . VAL A 1 111 ? -1.647 -0.827 -13.024 1.00 90.81 111 VAL A C 1
ATOM 888 O O . VAL A 1 111 ? -0.578 -1.129 -13.544 1.00 90.81 111 VAL A O 1
ATOM 891 N N . ASN A 1 112 ? -2.649 -0.279 -13.712 1.00 87.81 112 ASN A N 1
ATOM 892 C CA . ASN A 1 112 ? -2.628 -0.130 -15.169 1.00 87.81 112 ASN A CA 1
ATOM 893 C C . ASN A 1 112 ? -1.440 0.705 -15.672 1.00 87.81 112 ASN A C 1
ATOM 895 O O . ASN A 1 112 ? -0.936 0.448 -16.762 1.00 87.81 112 ASN A O 1
ATOM 899 N N . ASP A 1 113 ? -0.970 1.651 -14.858 1.00 84.88 113 ASP A N 1
ATOM 900 C CA . ASP A 1 113 ? 0.151 2.536 -15.186 1.00 84.88 113 ASP A CA 1
ATOM 901 C C . ASP A 1 113 ? 1.502 2.023 -14.646 1.00 84.88 113 ASP A C 1
ATOM 903 O O . ASP A 1 113 ? 2.537 2.665 -14.826 1.00 84.88 113 ASP A O 1
ATOM 907 N N . ILE A 1 114 ? 1.525 0.862 -13.977 1.00 91.31 114 ILE A N 1
ATOM 908 C CA . ILE A 1 114 ? 2.751 0.252 -13.449 1.00 91.31 114 ILE A CA 1
ATOM 909 C C . ILE A 1 114 ? 3.410 -0.572 -14.555 1.00 91.31 114 ILE A C 1
ATOM 911 O O . ILE A 1 114 ? 3.151 -1.764 -14.724 1.00 91.31 114 ILE A O 1
ATOM 915 N N . LEU A 1 115 ? 4.287 0.084 -15.308 1.00 93.62 115 LEU A N 1
ATOM 916 C CA . LEU A 1 115 ? 5.036 -0.512 -16.410 1.00 93.62 115 LEU A CA 1
ATOM 917 C C . LEU A 1 115 ? 6.502 -0.749 -16.027 1.00 93.62 115 LEU A C 1
ATOM 919 O O . LEU A 1 115 ? 7.043 -0.025 -15.187 1.00 93.62 115 LEU A O 1
ATOM 923 N N . PRO A 1 116 ? 7.173 -1.747 -16.634 1.00 95.44 116 PRO A N 1
ATOM 924 C CA . PRO A 1 116 ? 8.585 -1.964 -16.374 1.00 95.44 116 PRO A CA 1
ATOM 925 C C . PRO A 1 116 ? 9.436 -0.799 -16.908 1.00 95.44 116 PRO A C 1
ATOM 927 O O . PRO A 1 116 ? 9.037 -0.126 -17.866 1.00 95.44 116 PRO A O 1
ATOM 930 N N . PRO A 1 117 ? 10.638 -0.583 -16.343 1.00 95.12 117 PRO A N 1
ATOM 931 C CA . PRO A 1 117 ? 11.483 0.577 -16.640 1.00 95.12 117 PRO A CA 1
ATOM 932 C C . PRO A 1 117 ? 11.717 0.850 -18.133 1.00 95.12 117 PRO A C 1
ATOM 934 O O . PRO A 1 117 ? 11.643 1.991 -18.581 1.00 95.12 117 PRO A O 1
ATOM 937 N N . TRP A 1 118 ? 11.935 -0.201 -18.927 1.00 95.50 118 TRP A N 1
ATOM 938 C CA . TRP A 1 118 ? 12.194 -0.099 -20.367 1.00 95.50 118 TRP A CA 1
ATOM 939 C C . TRP A 1 118 ? 10.959 0.204 -21.222 1.00 95.50 118 TRP A C 1
ATOM 941 O O . TRP A 1 118 ? 11.107 0.457 -22.414 1.00 95.50 118 TRP A O 1
ATOM 951 N N . GLN A 1 119 ? 9.752 0.148 -20.656 1.00 96.31 119 GLN A N 1
ATOM 952 C CA . GLN A 1 119 ? 8.535 0.624 -21.321 1.00 96.31 119 GLN A CA 1
ATOM 953 C C . GLN A 1 119 ? 8.288 2.107 -21.030 1.00 96.31 119 GLN A C 1
ATOM 955 O O . GLN A 1 119 ? 7.810 2.820 -21.906 1.00 96.31 119 GLN A O 1
ATOM 960 N N . LEU A 1 120 ? 8.631 2.569 -19.822 1.00 94.00 120 LEU A N 1
ATOM 961 C CA . LEU A 1 120 ? 8.490 3.974 -19.431 1.00 94.00 120 LEU A CA 1
ATOM 962 C C . LEU A 1 120 ? 9.561 4.861 -20.075 1.00 94.00 120 LEU A C 1
ATOM 964 O O . LEU A 1 120 ? 9.228 5.904 -20.628 1.00 94.00 120 LEU A O 1
ATOM 968 N N . HIS A 1 121 ? 10.824 4.423 -20.028 1.00 94.88 121 HIS A N 1
ATOM 969 C CA . HIS A 1 121 ? 11.985 5.175 -20.521 1.00 94.88 121 HIS A CA 1
ATOM 970 C C . HIS A 1 121 ? 12.909 4.272 -21.353 1.00 94.88 121 HIS A C 1
ATOM 972 O O . HIS A 1 121 ? 14.001 3.906 -20.899 1.00 94.88 121 HIS A O 1
ATOM 978 N N . PRO A 1 122 ? 12.487 3.849 -22.561 1.00 94.44 122 PRO A N 1
ATOM 979 C CA . PRO A 1 122 ? 13.265 2.948 -23.419 1.00 94.44 122 PRO A CA 1
ATOM 980 C C . PRO A 1 122 ? 14.634 3.509 -23.835 1.00 94.44 122 PRO A C 1
ATOM 982 O O . PRO A 1 122 ? 15.532 2.750 -24.202 1.00 94.44 122 PRO A O 1
ATOM 985 N N . GLU A 1 123 ? 14.800 4.829 -23.807 1.00 94.69 123 GLU A N 1
ATOM 986 C CA . GLU A 1 123 ? 16.018 5.545 -24.171 1.00 94.69 123 GLU A CA 1
ATOM 987 C C . GLU A 1 123 ? 17.062 5.606 -23.049 1.00 94.69 123 GLU A C 1
ATOM 989 O O . GLU A 1 123 ? 18.237 5.865 -23.324 1.00 94.69 123 GLU A O 1
ATOM 994 N N . ILE A 1 124 ? 16.662 5.370 -21.796 1.00 95.56 124 ILE A N 1
ATOM 995 C CA . ILE A 1 124 ? 17.548 5.516 -20.640 1.00 95.56 124 ILE A CA 1
ATOM 996 C C . ILE A 1 124 ? 18.293 4.206 -20.381 1.00 95.56 124 ILE A C 1
ATOM 998 O O . ILE A 1 124 ? 17.714 3.124 -20.272 1.00 95.56 124 ILE A O 1
ATOM 1002 N N . ASN A 1 125 ? 19.616 4.304 -20.244 1.00 94.19 125 ASN A N 1
ATOM 1003 C CA . ASN A 1 125 ? 20.452 3.149 -19.944 1.00 94.19 125 ASN A CA 1
ATOM 1004 C C . ASN A 1 125 ? 20.134 2.598 -18.532 1.00 94.19 125 ASN A C 1
ATOM 1006 O O . ASN A 1 125 ? 20.066 3.385 -17.590 1.00 94.19 125 ASN A O 1
ATOM 1010 N N . PRO A 1 126 ? 20.000 1.272 -18.335 1.00 93.69 126 PRO A N 1
ATOM 1011 C CA . PRO A 1 126 ? 19.754 0.685 -17.010 1.00 93.69 126 PRO A CA 1
ATOM 1012 C C . PRO A 1 126 ? 20.801 1.035 -15.936 1.00 93.69 126 PRO A C 1
ATOM 1014 O O . PRO A 1 126 ? 20.504 0.981 -14.747 1.00 93.69 126 PRO A O 1
ATOM 1017 N N . LEU A 1 127 ? 22.028 1.406 -16.324 1.00 92.81 127 LEU A N 1
ATOM 1018 C CA . LEU A 1 127 ? 23.093 1.819 -15.399 1.00 92.81 127 LEU A CA 1
ATOM 1019 C C . LEU A 1 127 ? 23.103 3.326 -15.094 1.00 92.81 127 LEU A C 1
ATOM 1021 O O . LEU A 1 127 ? 23.955 3.781 -14.324 1.00 92.81 127 LEU A O 1
ATOM 1025 N N . ASP A 1 128 ? 22.200 4.098 -15.704 1.00 96.12 128 ASP A N 1
ATOM 1026 C CA . ASP A 1 128 ? 22.131 5.547 -15.540 1.00 96.12 128 ASP A CA 1
ATOM 1027 C C . ASP A 1 128 ? 21.780 5.948 -14.096 1.00 96.12 128 ASP A C 1
ATOM 1029 O O . ASP A 1 128 ? 21.078 5.239 -13.369 1.00 96.12 128 ASP A O 1
ATOM 1033 N N . MET A 1 129 ? 22.273 7.113 -13.671 1.00 94.94 129 MET A N 1
ATOM 1034 C CA . MET A 1 129 ? 21.975 7.682 -12.357 1.00 94.94 129 MET A CA 1
ATOM 1035 C C . MET A 1 129 ? 20.489 8.024 -12.203 1.00 94.94 129 MET A C 1
ATOM 1037 O O . MET A 1 129 ? 19.994 8.017 -11.080 1.00 94.94 129 MET A O 1
ATOM 1041 N N . PHE A 1 130 ? 19.769 8.243 -13.307 1.00 95.69 130 PHE A N 1
ATOM 1042 C CA . PHE A 1 130 ? 18.318 8.417 -13.326 1.00 95.69 130 PHE A CA 1
ATOM 1043 C C . PHE A 1 130 ? 17.567 7.347 -12.515 1.00 95.69 130 PHE A C 1
ATOM 1045 O O . PHE A 1 130 ? 16.647 7.673 -11.770 1.00 95.69 130 PHE A O 1
ATOM 1052 N N . TRP A 1 131 ? 17.996 6.082 -12.583 1.00 95.44 131 TRP A N 1
ATOM 1053 C CA . TRP A 1 131 ? 17.360 4.976 -11.853 1.00 95.44 131 TRP A CA 1
ATOM 1054 C C . TRP A 1 131 ? 17.710 4.922 -10.365 1.00 95.44 131 TRP A C 1
ATOM 1056 O O . TRP A 1 131 ? 17.105 4.162 -9.615 1.00 95.44 131 TRP A O 1
ATOM 1066 N N . LYS A 1 132 ? 18.703 5.702 -9.935 1.00 92.94 132 LYS A N 1
ATOM 1067 C CA . LYS A 1 132 ? 19.230 5.700 -8.565 1.00 92.94 132 LYS A CA 1
ATOM 1068 C C . LYS A 1 132 ? 18.773 6.898 -7.743 1.00 92.94 132 LYS A C 1
ATOM 1070 O O . LYS A 1 132 ? 19.123 6.968 -6.571 1.00 92.94 132 LYS A O 1
ATOM 1075 N N . MET A 1 133 ? 18.094 7.866 -8.361 1.00 90.25 133 MET A N 1
ATOM 1076 C CA . MET A 1 133 ? 17.607 9.050 -7.664 1.00 90.25 133 MET A CA 1
ATOM 1077 C C . MET A 1 133 ? 16.432 9.720 -8.375 1.00 90.25 133 MET A C 1
ATOM 1079 O O . MET A 1 133 ? 16.393 9.837 -9.599 1.00 90.25 133 MET A O 1
ATOM 1083 N N . GLY A 1 134 ? 15.511 10.263 -7.581 1.00 90.38 134 GLY A N 1
ATOM 1084 C CA . GLY A 1 134 ? 14.411 11.084 -8.080 1.00 90.38 134 GLY A CA 1
ATOM 1085 C C . GLY A 1 134 ? 13.369 10.258 -8.830 1.00 90.38 134 GLY A C 1
ATOM 1086 O O . GLY A 1 134 ? 12.975 9.188 -8.376 1.00 90.38 134 GLY A O 1
ATOM 1087 N N . LYS A 1 135 ? 12.894 10.763 -9.972 1.00 91.56 135 LYS A N 1
ATOM 1088 C CA . LYS A 1 135 ? 11.736 10.183 -10.668 1.00 91.56 135 LYS A CA 1
ATOM 1089 C C . LYS A 1 135 ? 11.964 8.738 -11.133 1.00 91.56 135 LYS A C 1
ATOM 1091 O O . LYS A 1 135 ? 11.084 7.905 -10.951 1.00 91.56 135 LYS A O 1
ATOM 1096 N N . GLY A 1 136 ? 13.137 8.433 -11.692 1.00 93.81 136 GLY A N 1
ATOM 1097 C CA . GLY A 1 136 ? 13.437 7.080 -12.167 1.00 93.81 136 GLY A CA 1
ATOM 1098 C C . GLY A 1 136 ? 13.492 6.062 -11.030 1.00 93.81 136 GLY A C 1
ATOM 1099 O O . GLY A 1 136 ? 12.946 4.971 -11.156 1.00 93.81 136 GLY A O 1
ATOM 1100 N N . GLU A 1 137 ? 14.075 6.435 -9.887 1.00 94.38 137 GLU A N 1
ATOM 1101 C CA . GLU A 1 137 ? 14.059 5.610 -8.671 1.00 94.38 137 GLU A CA 1
ATOM 1102 C C . GLU A 1 137 ? 12.630 5.352 -8.172 1.00 94.38 137 GLU A C 1
ATOM 1104 O O . GLU A 1 137 ? 12.306 4.226 -7.797 1.00 94.38 137 GLU A O 1
ATOM 1109 N N . GLN A 1 138 ? 11.763 6.368 -8.189 1.00 93.88 138 GLN A N 1
ATOM 1110 C CA . GLN A 1 138 ? 10.366 6.239 -7.763 1.00 93.88 138 GLN A CA 1
ATOM 1111 C C . GLN A 1 138 ? 9.580 5.274 -8.659 1.00 93.88 138 GLN A C 1
ATOM 1113 O O . GLN A 1 138 ? 8.908 4.374 -8.154 1.00 93.88 138 GLN A O 1
ATOM 1118 N N . GLU A 1 139 ? 9.689 5.423 -9.982 1.00 93.56 139 GLU A N 1
ATOM 1119 C CA . GLU A 1 139 ? 9.028 4.545 -10.958 1.00 93.56 139 GLU A CA 1
ATOM 1120 C C . GLU A 1 139 ? 9.552 3.104 -10.850 1.00 93.56 139 GLU A C 1
ATOM 1122 O O . GLU A 1 139 ? 8.767 2.151 -10.800 1.00 93.56 139 GLU A O 1
ATOM 1127 N N . LEU A 1 140 ? 10.873 2.940 -10.716 1.00 94.19 140 LEU A N 1
ATOM 1128 C CA . LEU A 1 140 ? 11.509 1.642 -10.511 1.00 94.19 140 LEU A CA 1
ATOM 1129 C C . LEU A 1 140 ? 11.059 0.978 -9.202 1.00 94.19 140 LEU A C 1
ATOM 1131 O O . LEU A 1 140 ? 10.734 -0.212 -9.190 1.00 94.19 140 LEU A O 1
ATOM 1135 N N . SER A 1 141 ? 11.011 1.734 -8.105 1.00 92.50 141 SER A N 1
ATOM 1136 C CA . SER A 1 141 ? 10.586 1.227 -6.795 1.00 92.50 141 SER A CA 1
ATOM 1137 C C . SER A 1 141 ? 9.120 0.811 -6.822 1.00 92.50 141 SER A C 1
ATOM 1139 O O . SER A 1 141 ? 8.791 -0.293 -6.392 1.00 92.50 141 SER A O 1
ATOM 1141 N N . ARG A 1 142 ? 8.240 1.633 -7.412 1.00 93.12 142 ARG A N 1
ATOM 1142 C CA . ARG A 1 142 ? 6.814 1.318 -7.582 1.00 93.12 142 ARG A CA 1
ATOM 1143 C C . ARG A 1 142 ? 6.613 0.017 -8.357 1.00 93.12 142 ARG A C 1
ATOM 1145 O O . ARG A 1 142 ? 5.861 -0.847 -7.900 1.00 93.12 142 ARG A O 1
ATOM 1152 N N . PHE A 1 143 ? 7.312 -0.145 -9.482 1.00 94.81 143 PHE A N 1
ATOM 1153 C CA . PHE A 1 143 ? 7.278 -1.390 -10.246 1.00 94.81 143 PHE A CA 1
ATOM 1154 C C . PHE A 1 143 ? 7.768 -2.575 -9.409 1.00 94.81 143 PHE A C 1
ATOM 1156 O O . PHE A 1 143 ? 7.107 -3.610 -9.349 1.00 94.81 143 PHE A O 1
ATOM 1163 N N . THR A 1 144 ? 8.894 -2.408 -8.715 1.00 93.19 144 THR A N 1
ATOM 1164 C CA . THR A 1 144 ? 9.519 -3.459 -7.903 1.00 93.19 144 THR A CA 1
ATOM 1165 C C . THR A 1 144 ? 8.609 -3.915 -6.762 1.00 93.19 144 THR A C 1
ATOM 1167 O O . THR A 1 144 ? 8.443 -5.117 -6.561 1.00 93.19 144 THR A O 1
ATOM 1170 N N . TYR A 1 145 ? 7.963 -2.993 -6.040 1.00 93.06 145 TYR A N 1
ATOM 1171 C CA . TYR A 1 145 ? 7.005 -3.342 -4.987 1.00 93.06 145 TYR A CA 1
ATOM 1172 C C . TYR A 1 145 ? 5.824 -4.133 -5.538 1.00 93.06 145 TYR A C 1
ATOM 1174 O O . TYR A 1 145 ? 5.478 -5.182 -4.989 1.00 93.06 145 TYR A O 1
ATOM 1182 N N . TYR A 1 146 ? 5.240 -3.669 -6.644 1.00 94.19 146 TYR A N 1
ATOM 1183 C CA . TYR A 1 146 ? 4.134 -4.368 -7.283 1.00 94.19 146 TYR A CA 1
ATOM 1184 C C . TYR A 1 146 ? 4.552 -5.767 -7.751 1.00 94.19 146 TYR A C 1
ATOM 1186 O O . TYR A 1 146 ? 3.938 -6.748 -7.334 1.00 94.19 146 TYR A O 1
ATOM 1194 N N . TYR A 1 147 ? 5.637 -5.885 -8.520 1.00 94.56 147 TYR A N 1
ATOM 1195 C CA . TYR A 1 147 ? 6.151 -7.159 -9.029 1.00 94.56 147 TYR A CA 1
ATOM 1196 C C . TYR A 1 147 ? 6.473 -8.156 -7.904 1.00 94.56 147 TYR A C 1
ATOM 1198 O O . TYR A 1 147 ? 6.090 -9.329 -7.964 1.00 94.56 147 TYR A O 1
ATOM 1206 N N . ASN A 1 148 ? 7.097 -7.686 -6.822 1.00 92.69 148 ASN A N 1
ATOM 1207 C CA . ASN A 1 148 ? 7.406 -8.526 -5.666 1.00 92.69 148 ASN A CA 1
ATOM 1208 C C . ASN A 1 148 ? 6.149 -9.014 -4.934 1.00 92.69 148 ASN A C 1
ATOM 1210 O O . ASN A 1 148 ? 6.176 -10.094 -4.347 1.00 92.69 148 ASN A O 1
ATOM 1214 N N . SER A 1 149 ? 5.035 -8.286 -5.024 1.00 92.81 149 SER A N 1
ATOM 1215 C CA . SER A 1 149 ? 3.752 -8.703 -4.447 1.00 92.81 149 SER A CA 1
ATOM 1216 C C . SER A 1 149 ? 2.981 -9.737 -5.283 1.00 92.81 149 SER A C 1
ATOM 1218 O O . SER A 1 149 ? 2.025 -10.345 -4.791 1.00 92.81 149 SER A O 1
ATOM 1220 N N . LEU A 1 150 ? 3.380 -9.951 -6.541 1.00 93.50 150 LEU A N 1
ATOM 1221 C CA . LEU A 1 150 ? 2.744 -10.908 -7.445 1.00 93.50 150 LEU A CA 1
ATOM 1222 C C . LEU A 1 150 ? 3.092 -12.356 -7.102 1.00 93.50 150 LEU A C 1
ATOM 1224 O O . LEU A 1 150 ? 4.192 -12.665 -6.637 1.00 93.50 150 LEU A O 1
ATOM 1228 N N . ASN A 1 151 ? 2.154 -13.260 -7.389 1.00 93.81 151 ASN A N 1
ATOM 1229 C CA . ASN A 1 151 ? 2.411 -14.693 -7.318 1.00 93.81 151 ASN A CA 1
ATOM 1230 C C . ASN A 1 151 ? 3.193 -15.184 -8.554 1.00 93.81 151 ASN A C 1
ATOM 1232 O O . ASN A 1 151 ? 3.344 -14.477 -9.549 1.00 93.81 151 ASN A O 1
ATOM 1236 N N . ASN A 1 152 ? 3.667 -16.430 -8.514 1.00 93.62 152 ASN A N 1
ATOM 1237 C CA . ASN A 1 152 ? 4.490 -16.997 -9.589 1.00 93.62 152 ASN A CA 1
ATOM 1238 C C . ASN A 1 152 ? 3.794 -17.042 -10.960 1.00 93.62 152 ASN A C 1
ATOM 1240 O O . ASN A 1 152 ? 4.470 -17.022 -11.981 1.00 93.62 152 ASN A O 1
ATOM 1244 N N . GLU A 1 153 ? 2.469 -17.171 -11.011 1.00 95.44 153 GLU A N 1
ATOM 1245 C CA . GLU A 1 153 ? 1.726 -17.183 -12.274 1.00 95.44 153 GLU A CA 1
ATOM 1246 C C . GLU A 1 153 ? 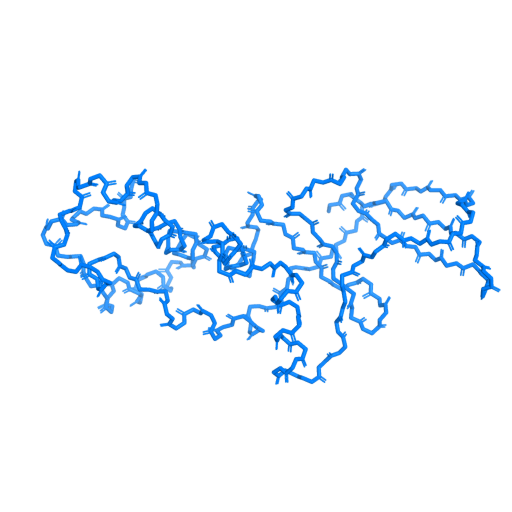1.591 -15.776 -12.854 1.00 95.44 153 GLU A C 1
ATOM 1248 O O . GLU A 1 153 ? 1.862 -15.564 -14.032 1.00 95.44 153 GLU A O 1
ATOM 1253 N N . GLU A 1 154 ? 1.254 -14.805 -12.011 1.00 94.31 154 GLU A N 1
ATOM 1254 C CA . GLU A 1 154 ? 1.146 -13.398 -12.388 1.00 94.31 154 GLU A CA 1
ATOM 1255 C C . GLU A 1 154 ? 2.485 -12.824 -12.844 1.00 94.31 154 GLU A C 1
ATOM 1257 O O . GLU A 1 154 ? 2.519 -12.114 -13.846 1.00 94.31 154 GLU A O 1
ATOM 1262 N N . ARG A 1 155 ? 3.587 -13.179 -12.167 1.00 94.88 155 ARG A N 1
ATOM 1263 C CA . ARG A 1 155 ? 4.941 -12.803 -12.598 1.00 94.88 155 ARG A CA 1
ATOM 1264 C C . ARG A 1 155 ? 5.246 -13.339 -13.989 1.00 94.88 155 ARG A C 1
ATOM 1266 O O . ARG A 1 155 ? 5.566 -12.553 -14.868 1.00 94.88 155 ARG A O 1
ATOM 1273 N N . ARG A 1 156 ? 5.010 -14.633 -14.238 1.00 94.69 156 ARG A N 1
ATOM 1274 C CA . ARG A 1 156 ? 5.200 -15.229 -15.573 1.00 94.69 156 ARG A CA 1
ATOM 1275 C C . ARG A 1 156 ? 4.357 -14.552 -16.651 1.00 94.69 156 ARG A C 1
ATOM 1277 O O . ARG A 1 156 ? 4.844 -14.340 -17.757 1.00 94.69 156 ARG A O 1
ATOM 1284 N N . ASN A 1 157 ? 3.103 -14.221 -16.346 1.00 95.38 157 ASN A N 1
ATOM 1285 C CA . ASN A 1 157 ? 2.236 -13.518 -17.290 1.00 95.38 157 ASN A CA 1
ATOM 1286 C C . ASN A 1 157 ? 2.782 -12.117 -17.601 1.00 95.38 157 ASN A C 1
ATOM 1288 O O . ASN A 1 157 ? 2.832 -11.730 -18.767 1.00 95.38 157 ASN A O 1
ATOM 1292 N N . LEU A 1 158 ? 3.244 -11.393 -16.579 1.00 94.12 158 LEU A N 1
ATOM 1293 C CA . LEU A 1 158 ? 3.843 -10.069 -16.728 1.00 94.12 158 LEU A CA 1
ATOM 1294 C C . LEU A 1 158 ? 5.156 -10.130 -17.520 1.00 94.12 158 LEU A C 1
ATOM 1296 O O . LEU A 1 158 ? 5.320 -9.378 -18.475 1.00 94.12 158 LEU A O 1
ATOM 1300 N N . GLU A 1 159 ? 6.055 -11.052 -17.180 1.00 95.19 159 GLU A N 1
ATOM 1301 C CA . GLU A 1 159 ? 7.323 -11.291 -17.885 1.00 95.19 159 GLU A CA 1
ATOM 1302 C C . GLU A 1 159 ? 7.096 -11.663 -19.358 1.00 95.19 159 GLU A C 1
ATOM 1304 O O . GLU A 1 159 ? 7.829 -11.222 -20.242 1.00 95.19 159 GLU A O 1
ATOM 1309 N N . SER A 1 160 ? 6.051 -12.448 -19.647 1.00 95.44 160 SER A N 1
ATOM 1310 C CA . SER A 1 160 ? 5.674 -12.789 -21.021 1.00 95.44 160 SER A CA 1
ATOM 1311 C C . SER A 1 160 ? 5.106 -11.594 -21.787 1.00 95.44 160 SER A C 1
ATOM 1313 O O . SER A 1 160 ? 5.278 -11.524 -23.004 1.00 95.44 160 SER A O 1
ATOM 1315 N N . GLN A 1 161 ? 4.389 -10.694 -21.111 1.00 95.44 161 GLN A N 1
ATOM 1316 C CA . GLN A 1 161 ? 3.841 -9.482 -21.719 1.00 95.44 161 GLN A CA 1
ATOM 1317 C C . GLN A 1 161 ? 4.936 -8.440 -21.975 1.00 95.44 161 GLN A C 1
ATOM 1319 O O . GLN A 1 161 ? 4.913 -7.757 -22.999 1.00 95.44 161 GLN A O 1
ATOM 1324 N N . PHE A 1 162 ? 5.906 -8.344 -21.067 1.00 95.56 162 PHE A N 1
ATOM 1325 C CA . PHE A 1 162 ? 6.989 -7.373 -21.107 1.00 95.56 162 PHE A CA 1
ATOM 1326 C C . PHE A 1 162 ? 8.351 -8.071 -20.998 1.00 95.56 162 PHE A C 1
ATOM 1328 O O . PHE A 1 162 ? 8.989 -8.021 -19.949 1.00 95.56 162 PHE A O 1
ATOM 1335 N N . PRO A 1 163 ? 8.835 -8.709 -22.077 1.00 95.44 163 PRO A N 1
ATOM 1336 C CA . PRO A 1 163 ? 10.126 -9.382 -22.049 1.00 95.44 163 PRO A CA 1
ATOM 1337 C C . PRO A 1 163 ? 11.275 -8.391 -21.823 1.00 95.44 163 PRO A C 1
ATOM 1339 O O . PRO A 1 163 ? 11.256 -7.265 -22.333 1.00 95.44 163 PRO A O 1
ATOM 1342 N N . GLU A 1 164 ? 12.300 -8.836 -21.094 1.00 95.31 164 GLU A N 1
ATOM 1343 C CA . GLU A 1 164 ? 13.504 -8.047 -20.839 1.00 95.31 164 GLU A CA 1
ATOM 1344 C C . GLU A 1 164 ? 14.266 -7.782 -22.148 1.00 95.31 164 GLU A C 1
ATOM 1346 O O . GLU A 1 164 ? 14.678 -8.721 -22.843 1.00 95.31 164 GLU A O 1
ATOM 1351 N N . PRO A 1 165 ? 14.523 -6.517 -22.509 1.00 95.56 165 PRO A N 1
ATOM 1352 C CA . PRO A 1 165 ? 15.484 -6.214 -23.556 1.00 95.56 165 PRO A CA 1
ATOM 1353 C C . PRO A 1 165 ? 16.906 -6.530 -23.075 1.00 95.56 165 PRO A C 1
ATOM 1355 O O . PRO A 1 165 ? 17.199 -6.546 -21.883 1.00 95.56 165 PRO A O 1
ATOM 1358 N N . ARG A 1 166 ? 17.844 -6.689 -24.018 1.00 92.31 166 ARG A N 1
ATOM 1359 C CA . ARG A 1 166 ? 19.238 -7.086 -23.733 1.00 92.31 166 ARG A CA 1
ATOM 1360 C C . ARG A 1 166 ? 19.927 -6.263 -22.633 1.00 92.31 166 ARG A C 1
ATOM 1362 O O . ARG A 1 166 ? 20.745 -6.812 -21.905 1.00 92.31 166 ARG A O 1
ATOM 1369 N N . GLY A 1 167 ? 19.643 -4.962 -22.541 1.00 91.75 167 GLY A N 1
ATOM 1370 C CA . GLY A 1 167 ? 20.236 -4.083 -21.524 1.00 91.75 167 GLY A CA 1
ATOM 1371 C C . GLY A 1 167 ? 19.724 -4.334 -20.102 1.00 91.75 167 GLY A C 1
ATOM 1372 O O . GLY A 1 167 ? 20.429 -4.025 -19.152 1.00 91.75 167 GLY A O 1
ATOM 1373 N N . TRP A 1 168 ? 18.538 -4.921 -19.967 1.00 94.31 168 TRP A N 1
ATOM 1374 C CA . TRP A 1 168 ? 17.841 -5.181 -18.705 1.00 94.31 168 TRP A CA 1
ATOM 1375 C C . TRP A 1 168 ? 17.855 -6.671 -18.330 1.00 94.31 168 TRP A C 1
ATOM 1377 O O . TRP A 1 168 ? 17.046 -7.115 -17.523 1.00 94.31 168 TRP A O 1
ATOM 1387 N N . ALA A 1 169 ? 18.757 -7.453 -18.929 1.00 93.00 169 ALA A N 1
ATOM 1388 C CA . ALA A 1 169 ? 18.843 -8.886 -18.685 1.00 93.00 169 ALA A CA 1
ATOM 1389 C C . ALA A 1 169 ? 19.086 -9.190 -17.196 1.00 93.00 169 ALA A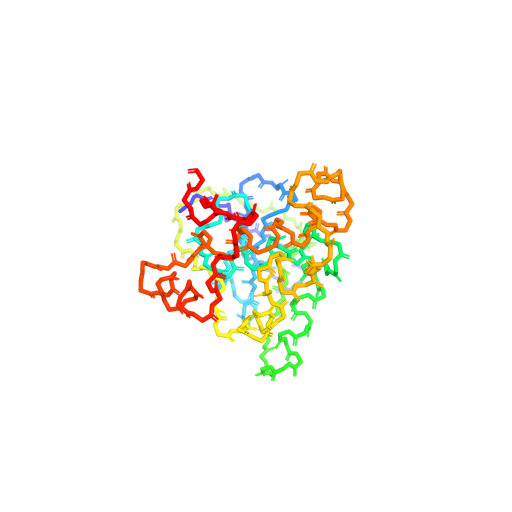 C 1
ATOM 1391 O O . ALA A 1 169 ? 20.051 -8.698 -16.609 1.00 93.00 169 ALA A O 1
ATOM 1392 N N . GLY A 1 170 ? 18.235 -10.038 -16.620 1.00 90.94 170 GLY A N 1
ATOM 1393 C CA . GLY A 1 170 ? 18.276 -10.432 -15.213 1.00 90.94 170 GLY A CA 1
ATOM 1394 C C . GLY A 1 170 ? 17.485 -9.519 -14.276 1.00 90.94 170 GLY A C 1
ATOM 1395 O O . GLY A 1 170 ? 17.518 -9.741 -13.072 1.00 90.94 170 GLY A O 1
ATOM 1396 N N . PHE A 1 171 ? 16.761 -8.523 -14.788 1.00 93.56 171 PHE A N 1
ATOM 1397 C CA . PHE A 1 171 ? 15.982 -7.599 -13.964 1.00 93.56 171 PHE A CA 1
ATOM 1398 C C . PHE A 1 171 ? 14.912 -8.293 -13.105 1.00 93.56 171 PHE A C 1
ATOM 1400 O O . PHE A 1 171 ? 14.750 -7.964 -11.933 1.00 93.56 171 PHE A O 1
ATOM 1407 N N . TYR A 1 172 ? 14.202 -9.275 -13.660 1.00 92.12 172 TYR A N 1
ATOM 1408 C CA . TYR A 1 172 ? 13.181 -10.058 -12.961 1.00 92.12 172 TYR A CA 1
ATOM 1409 C C . TYR A 1 172 ? 13.754 -11.113 -12.007 1.00 92.12 172 TYR A C 1
ATOM 1411 O O . TYR A 1 172 ? 13.009 -11.645 -11.179 1.00 92.12 172 TYR A O 1
ATOM 1419 N N . ASN A 1 173 ? 15.061 -11.382 -12.097 1.00 85.62 173 ASN A N 1
ATOM 1420 C CA . ASN A 1 173 ? 15.808 -12.318 -11.255 1.00 85.62 173 ASN A CA 1
ATOM 1421 C C . ASN A 1 173 ? 16.963 -11.594 -10.523 1.00 85.62 173 ASN A C 1
ATOM 1423 O O . ASN A 1 173 ? 18.127 -11.882 -10.823 1.00 85.62 173 ASN A O 1
ATOM 1427 N N . PRO A 1 174 ? 16.653 -10.642 -9.618 1.00 63.00 174 PRO A N 1
ATOM 1428 C CA . PRO A 1 174 ? 17.653 -9.842 -8.910 1.00 63.00 174 PRO A CA 1
ATOM 1429 C C . PRO A 1 174 ? 18.496 -10.644 -7.906 1.00 63.00 174 PRO A C 1
ATOM 1431 O O . PRO A 1 174 ? 18.004 -11.665 -7.368 1.00 63.00 174 PRO A O 1
#

Sequence (174 aa):
MNYRISTYLTLGGTKEVISLPNSTYGEWIVLMNELPKYHINVFETASKSDAIIRGLIESGEMTIENIITEIIKQENISLRLQSTVNGIKLKSKIQELTIEPMPFKLLEHYVNDILPPWQLHPEINPLDMFWKMGKGEQELSRFTYYYNSLNNEERRNLESQFPEPRGWAGFYNP

Secondary structure (DSSP, 8-state):
-EEEEEEEEETTEEEEEEE-SS--TTEEEEEETTEEEEEEETTT--SHHHHHHHHHHHTTS--HHHHHHHHHHHHT--EEE-----SEEEEEEEEE---BPPPGGGGGGGGTT---HHHH-TTS-TTSGGGGSTHHHHHHHHHHHHHHHS-HHHHHHHHHHSPPPGGGTTTT--